Protein AF-A0A1H4T0Z6-F1 (afdb_monomer)

Sequence (94 aa):
MRSMGDADPLTLTVEQLQCLPEDGFRRAFCEIVDTLIGDYGETVMAEEMDFIAEGRSPYELATEEMRAVMTAHEHWFGLPQWGAIRVLPRAIHA

Mean predicted aligned error: 9.53 Å

Foldseek 3Di:
DDPPDDPQLPQQALVNLLPDDLVSNLVLLLLLLVVCCVPVNLVVVVVVDVCSVVVHRSNPDDSVRSNVSCVVPRVSVNDSVSSPVPPDPDDPDD

Solvent-accessible surface area (backbone atoms only — not comparable to full-atom values): 5760 Å² total; per-residue (Å²): 136,88,78,76,72,81,73,70,58,55,57,41,40,52,70,58,46,71,69,40,57,68,73,58,27,56,49,51,52,39,55,50,51,54,48,48,32,70,76,66,31,59,73,57,43,22,76,74,36,65,56,50,60,70,70,50,57,72,85,75,51,51,76,68,54,51,50,50,50,48,63,77,41,34,83,77,56,49,39,59,72,54,22,62,59,67,75,74,88,79,90,86,86,129

pLDDT: mean 75.64, std 19.64, range [32.94, 93.19]

Radius of gyration: 14.76 Å; Cα contacts (8 Å, |Δi|>4): 71; chains: 1; bounding box: 25×41×44 Å

Secondary structure (DSSP, 8-state):
-------------HHHHHTS-HHHHHHHHHHHHHHHHHHH-HHHHHHH-HHHHTT--GGGS-HHHHHHHHHHTHHHH--GGGGGS---------

Structure (mmCIF, N/CA/C/O backbone):
data_AF-A0A1H4T0Z6-F1
#
_entry.id   AF-A0A1H4T0Z6-F1
#
loop_
_atom_site.group_PDB
_atom_site.id
_atom_site.type_symbol
_atom_site.label_atom_id
_atom_site.label_alt_id
_atom_site.label_comp_id
_atom_site.label_asym_id
_atom_site.label_entity_id
_atom_site.label_seq_id
_atom_site.pdbx_PDB_ins_code
_atom_site.Cartn_x
_atom_site.Cartn_y
_atom_site.Cartn_z
_atom_site.occupancy
_atom_site.B_iso_or_equiv
_atom_site.auth_seq_id
_atom_site.auth_comp_id
_atom_site.auth_asym_id
_atom_site.auth_atom_id
_atom_site.pdbx_PDB_model_num
ATOM 1 N N . MET A 1 1 ? 13.544 -29.819 -27.497 1.00 39.44 1 MET A N 1
ATOM 2 C CA . MET A 1 1 ? 14.085 -29.692 -26.129 1.00 39.44 1 MET A CA 1
ATOM 3 C C . MET A 1 1 ? 13.503 -28.429 -25.522 1.00 39.44 1 MET A C 1
ATOM 5 O O . MET A 1 1 ? 13.703 -27.361 -26.081 1.00 39.44 1 MET A O 1
ATOM 9 N N . ARG A 1 2 ? 12.678 -28.570 -24.479 1.00 42.97 2 ARG A N 1
ATOM 10 C CA . ARG A 1 2 ? 12.139 -27.448 -23.703 1.00 42.97 2 ARG A CA 1
ATOM 11 C C . ARG A 1 2 ? 13.193 -27.072 -22.663 1.00 42.97 2 ARG A C 1
ATOM 13 O O . ARG A 1 2 ? 13.368 -27.817 -21.710 1.00 42.97 2 ARG A O 1
ATOM 20 N N . SER A 1 3 ? 13.861 -25.945 -22.854 1.00 40.12 3 SER A N 1
ATOM 21 C CA . SER A 1 3 ? 14.473 -25.196 -21.755 1.00 40.12 3 SER A CA 1
ATOM 22 C C . SER A 1 3 ? 13.686 -23.904 -21.665 1.00 40.12 3 SER A C 1
ATOM 24 O O . SER A 1 3 ? 14.046 -22.881 -22.235 1.00 40.12 3 SER A O 1
ATOM 26 N N . MET A 1 4 ? 12.508 -24.029 -21.059 1.00 46.06 4 MET A N 1
ATOM 27 C CA . MET A 1 4 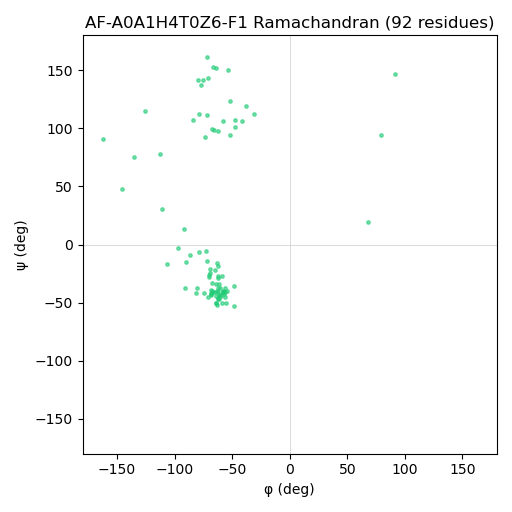? 11.764 -22.893 -20.547 1.00 46.06 4 MET A CA 1
ATOM 28 C C . MET A 1 4 ? 12.633 -22.406 -19.393 1.00 46.06 4 MET A C 1
ATOM 30 O O . MET A 1 4 ? 12.727 -23.096 -18.383 1.00 46.06 4 MET A O 1
ATOM 34 N N . GLY A 1 5 ? 13.419 -21.359 -19.653 1.00 41.31 5 GLY A N 1
ATOM 35 C CA . GLY A 1 5 ? 14.281 -20.754 -18.650 1.00 41.31 5 GLY A CA 1
ATOM 36 C C . GLY A 1 5 ? 13.431 -20.457 -17.431 1.00 41.31 5 GLY A C 1
ATOM 37 O O . GLY A 1 5 ? 12.377 -19.833 -17.558 1.00 41.31 5 GLY A O 1
ATOM 38 N N . ASP A 1 6 ? 13.871 -21.010 -16.311 1.00 40.19 6 ASP A N 1
ATOM 39 C CA . ASP A 1 6 ? 13.431 -20.683 -14.971 1.00 40.19 6 ASP A CA 1
ATOM 40 C C . ASP A 1 6 ? 13.442 -19.154 -14.874 1.00 40.19 6 ASP A C 1
ATOM 42 O O . ASP A 1 6 ? 14.497 -18.520 -14.873 1.00 40.19 6 ASP A O 1
ATOM 46 N N . ALA A 1 7 ? 12.266 -18.543 -14.998 1.00 41.34 7 ALA A N 1
ATOM 47 C CA . ALA A 1 7 ? 12.123 -17.140 -14.692 1.00 41.34 7 ALA A CA 1
ATOM 48 C C . ALA A 1 7 ? 12.181 -17.098 -13.173 1.00 41.34 7 ALA A C 1
ATOM 50 O O . ALA A 1 7 ? 11.153 -17.318 -12.529 1.00 41.34 7 ALA A O 1
ATOM 51 N N . ASP A 1 8 ? 13.386 -16.897 -12.629 1.00 43.50 8 ASP A N 1
ATOM 52 C CA . ASP A 1 8 ? 13.571 -16.439 -11.256 1.00 43.50 8 ASP A CA 1
ATOM 53 C C . ASP A 1 8 ? 12.454 -15.420 -10.997 1.00 43.50 8 ASP A C 1
ATOM 55 O O . ASP A 1 8 ? 12.345 -14.456 -11.771 1.00 43.50 8 ASP A O 1
ATOM 59 N N . PRO A 1 9 ? 11.554 -15.652 -10.023 1.00 50.94 9 PRO A N 1
ATOM 60 C CA . PRO A 1 9 ? 10.534 -14.673 -9.698 1.00 50.94 9 PRO A CA 1
ATOM 61 C C . PRO A 1 9 ? 11.295 -13.406 -9.329 1.00 50.94 9 PRO A C 1
ATOM 63 O O . PRO A 1 9 ? 11.978 -13.378 -8.308 1.00 50.94 9 PRO A O 1
ATOM 66 N N . LEU A 1 10 ? 11.270 -12.425 -10.238 1.00 53.03 10 LEU A N 1
ATOM 67 C CA . LEU A 1 10 ? 12.084 -11.215 -10.206 1.00 53.03 10 LEU A CA 1
ATOM 68 C C . LEU A 1 10 ? 11.909 -10.558 -8.847 1.00 5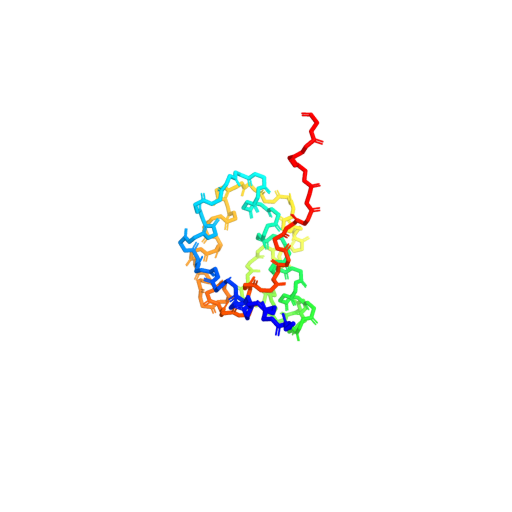3.03 10 LEU A C 1
ATOM 70 O O . LEU A 1 10 ? 10.945 -9.837 -8.656 1.00 53.03 10 LEU A O 1
ATOM 74 N N . THR A 1 11 ? 12.792 -10.842 -7.895 1.00 58.91 11 THR A N 1
ATOM 75 C CA . THR A 1 11 ? 12.674 -10.334 -6.532 1.00 58.91 11 THR A CA 1
ATOM 76 C C . THR A 1 11 ? 12.845 -8.826 -6.602 1.00 58.91 11 THR A C 1
ATOM 78 O O . THR A 1 11 ? 13.964 -8.335 -6.726 1.00 58.91 11 THR A O 1
ATOM 81 N N . LEU A 1 12 ? 11.724 -8.103 -6.606 1.00 62.47 12 LEU A N 1
ATOM 82 C CA . LEU A 1 12 ? 11.724 -6.652 -6.634 1.00 62.47 12 LEU A CA 1
ATOM 8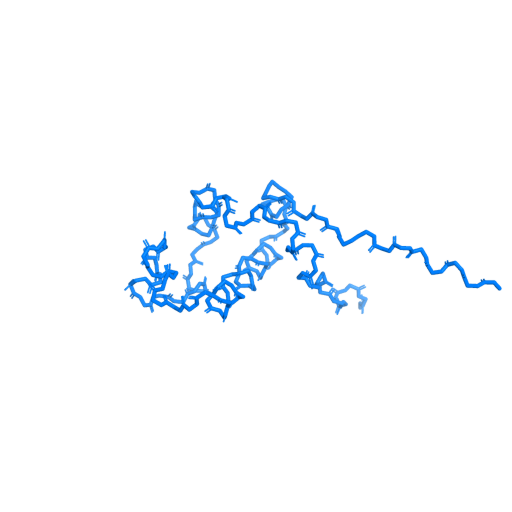3 C C . LEU A 1 12 ? 12.010 -6.166 -5.219 1.00 62.47 12 LEU A C 1
ATO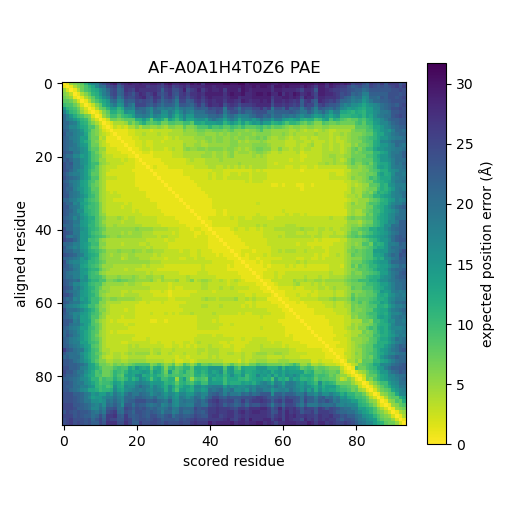M 85 O O . LEU A 1 12 ? 11.205 -6.364 -4.312 1.00 62.47 12 LEU A O 1
ATOM 89 N N . THR A 1 13 ? 13.176 -5.553 -5.029 1.00 73.88 13 THR A N 1
ATOM 90 C CA . THR A 1 13 ? 13.491 -4.857 -3.779 1.00 73.88 13 THR A CA 1
ATOM 91 C C . THR A 1 13 ? 12.682 -3.562 -3.681 1.00 73.88 13 THR A C 1
ATOM 93 O O . THR A 1 13 ? 12.214 -3.034 -4.694 1.00 73.88 13 THR A O 1
ATOM 96 N N . VAL A 1 14 ? 12.549 -2.998 -2.476 1.00 77.94 14 VAL A N 1
ATOM 97 C CA . VAL A 1 14 ? 11.892 -1.692 -2.285 1.00 77.94 14 VAL A CA 1
ATOM 98 C C . VAL A 1 14 ? 12.549 -0.604 -3.136 1.00 77.94 14 VAL A C 1
ATOM 100 O O . VAL A 1 14 ? 11.847 0.163 -3.790 1.00 77.94 14 VAL A O 1
ATOM 103 N N . GLU A 1 15 ? 13.881 -0.590 -3.228 1.00 79.81 15 GLU A N 1
ATOM 104 C CA . GLU A 1 15 ? 14.603 0.332 -4.114 1.00 79.81 15 GLU A CA 1
ATOM 105 C C . GLU A 1 15 ? 14.172 0.185 -5.582 1.00 79.81 15 GLU A C 1
ATOM 107 O O . GLU A 1 15 ? 13.930 1.180 -6.265 1.00 79.81 15 GLU A O 1
ATOM 112 N N . GLN A 1 16 ? 14.007 -1.047 -6.072 1.00 78.06 16 GLN A N 1
ATOM 113 C CA . GLN A 1 16 ? 13.558 -1.291 -7.443 1.00 78.06 16 GLN A CA 1
ATOM 114 C C . GLN A 1 16 ? 12.105 -0.864 -7.665 1.00 78.06 16 GLN A C 1
ATOM 116 O O . GLN A 1 16 ? 11.803 -0.286 -8.710 1.00 78.06 16 GLN A O 1
ATOM 121 N N . LEU A 1 17 ? 11.221 -1.098 -6.689 1.00 80.06 17 LEU A N 1
ATOM 122 C CA . LEU A 1 17 ? 9.833 -0.629 -6.729 1.00 80.06 17 LEU A CA 1
ATOM 123 C C . LEU A 1 17 ? 9.771 0.902 -6.784 1.00 80.06 17 LEU A C 1
ATOM 125 O O . LEU A 1 17 ? 9.035 1.458 -7.596 1.00 80.06 17 LEU A O 1
ATOM 129 N N . GLN A 1 18 ? 10.582 1.593 -5.983 1.00 81.19 18 GLN A N 1
ATOM 130 C CA . GLN A 1 18 ? 10.632 3.058 -5.952 1.00 81.19 18 GLN A CA 1
ATOM 131 C C . GLN A 1 18 ? 11.228 3.680 -7.225 1.00 81.19 18 GLN A C 1
ATOM 133 O O . GLN A 1 18 ? 10.913 4.829 -7.554 1.00 81.19 18 GLN A O 1
ATOM 138 N N . CYS A 1 19 ? 12.055 2.933 -7.962 1.00 84.62 19 CYS A N 1
ATOM 139 C CA . CYS A 1 19 ? 12.571 3.332 -9.272 1.00 84.62 19 CYS A CA 1
ATOM 140 C C . CYS A 1 19 ? 11.568 3.146 -10.424 1.00 84.62 19 CYS A C 1
ATOM 142 O O . CYS A 1 19 ? 11.866 3.566 -11.546 1.00 84.62 19 CYS A O 1
ATOM 144 N N . LEU A 1 20 ? 10.400 2.534 -10.192 1.00 83.62 20 LEU A N 1
ATOM 145 C CA . LEU A 1 20 ? 9.372 2.408 -11.224 1.00 83.62 20 LEU A CA 1
ATOM 146 C C . LEU A 1 20 ? 8.826 3.789 -11.645 1.00 83.62 20 LEU A C 1
ATOM 148 O O . LEU A 1 20 ? 8.786 4.723 -10.836 1.00 83.62 20 LEU A O 1
ATOM 152 N N . PRO A 1 21 ? 8.351 3.928 -12.901 1.00 87.44 21 PRO A N 1
ATOM 153 C CA . PRO A 1 21 ? 7.548 5.079 -13.312 1.00 87.44 21 PRO A CA 1
ATOM 154 C C . PRO A 1 21 ? 6.355 5.268 -12.373 1.00 87.44 21 PRO A C 1
ATOM 156 O O . PRO A 1 21 ? 5.838 4.278 -11.861 1.00 87.44 21 PRO A O 1
ATOM 159 N N . GLU A 1 22 ? 5.887 6.505 -12.190 1.00 86.94 22 GLU A N 1
ATOM 160 C CA . GLU A 1 22 ? 4.842 6.832 -11.207 1.00 86.94 22 GLU A CA 1
ATOM 161 C C . GLU A 1 22 ? 3.626 5.896 -11.282 1.00 86.94 22 GLU A C 1
ATOM 163 O O . GLU A 1 22 ? 3.296 5.267 -10.280 1.00 86.94 22 GLU A O 1
ATOM 168 N N . ASP A 1 23 ? 3.013 5.718 -12.454 1.00 87.00 23 ASP A N 1
ATOM 169 C CA . ASP A 1 23 ? 1.875 4.804 -12.625 1.00 87.00 23 ASP A CA 1
ATOM 170 C C . ASP A 1 23 ? 2.198 3.353 -12.235 1.00 87.00 23 ASP A C 1
ATOM 172 O O . ASP A 1 23 ? 1.388 2.669 -11.608 1.00 87.00 23 ASP A O 1
ATOM 176 N N . GLY A 1 24 ? 3.397 2.881 -12.588 1.00 85.75 24 GLY A N 1
ATOM 177 C CA . GLY A 1 24 ? 3.861 1.532 -12.263 1.00 85.75 24 GLY A CA 1
ATOM 178 C C . GLY A 1 24 ? 4.105 1.354 -10.767 1.00 85.75 24 GLY A C 1
ATOM 179 O O . GLY A 1 24 ? 3.692 0.347 -10.197 1.00 85.75 24 GLY A O 1
ATOM 180 N N . PHE A 1 25 ? 4.712 2.352 -10.127 1.00 89.00 25 PHE A N 1
ATOM 181 C CA . PHE A 1 25 ? 4.928 2.394 -8.685 1.00 89.00 25 PHE A CA 1
ATOM 182 C C . PHE A 1 25 ? 3.600 2.422 -7.923 1.00 89.00 25 PHE A C 1
ATOM 184 O O . PHE A 1 25 ? 3.386 1.579 -7.056 1.00 89.00 25 PHE A O 1
ATOM 191 N N . ARG A 1 26 ? 2.690 3.344 -8.271 1.00 90.31 26 ARG A N 1
ATOM 192 C CA . ARG A 1 26 ? 1.376 3.481 -7.620 1.00 90.31 26 ARG A CA 1
ATOM 193 C C . ARG A 1 26 ? 0.602 2.173 -7.692 1.00 90.31 26 ARG A C 1
ATOM 195 O O . ARG A 1 26 ? 0.044 1.725 -6.694 1.00 90.31 26 ARG A O 1
ATOM 202 N N . ARG A 1 27 ? 0.602 1.539 -8.866 1.00 88.25 27 ARG A N 1
ATOM 203 C CA . ARG A 1 27 ? -0.049 0.250 -9.063 1.00 88.25 27 ARG A CA 1
ATOM 204 C C . ARG A 1 27 ? 0.590 -0.851 -8.221 1.00 88.25 27 ARG A C 1
ATOM 206 O O . ARG A 1 27 ? -0.136 -1.550 -7.525 1.00 88.25 27 ARG A O 1
ATOM 213 N N . ALA A 1 28 ? 1.914 -0.991 -8.267 1.00 86.75 28 ALA A N 1
ATOM 214 C CA . ALA A 1 28 ? 2.617 -2.010 -7.494 1.00 86.75 28 ALA A CA 1
ATOM 215 C C . ALA A 1 28 ? 2.384 -1.828 -5.988 1.00 86.75 28 ALA A C 1
ATOM 217 O O . ALA A 1 28 ? 2.075 -2.794 -5.303 1.00 86.75 28 ALA A O 1
ATOM 218 N N . PHE A 1 29 ? 2.449 -0.591 -5.489 1.00 90.44 29 PHE A N 1
ATOM 219 C CA . PHE A 1 29 ? 2.130 -0.261 -4.102 1.00 90.44 29 PHE A CA 1
ATOM 220 C C . PHE A 1 29 ? 0.722 -0.732 -3.721 1.00 90.44 29 PHE A C 1
ATOM 222 O O . PHE A 1 29 ? 0.568 -1.439 -2.730 1.00 90.44 29 PHE A O 1
ATOM 229 N N . CYS A 1 30 ? -0.292 -0.394 -4.525 1.00 91.06 30 CYS A N 1
ATOM 230 C CA . CYS A 1 30 ? -1.668 -0.795 -4.239 1.00 91.06 30 CYS A CA 1
ATOM 231 C C . CYS A 1 30 ? -1.839 -2.319 -4.279 1.00 91.06 30 CYS A C 1
ATOM 233 O O . CYS A 1 30 ? -2.426 -2.872 -3.360 1.00 91.06 30 CYS A O 1
ATOM 235 N N . GLU A 1 31 ? -1.275 -3.011 -5.278 1.00 89.12 31 GLU A N 1
ATOM 236 C CA . GLU A 1 31 ? -1.349 -4.479 -5.367 1.00 89.12 31 GLU A CA 1
ATOM 237 C C . GLU A 1 31 ? -0.662 -5.167 -4.171 1.00 89.12 31 GLU A C 1
ATOM 239 O O . GLU A 1 31 ? -1.173 -6.169 -3.665 1.00 89.12 31 GLU A O 1
ATOM 244 N N . ILE A 1 32 ? 0.459 -4.623 -3.679 1.00 88.94 32 ILE A N 1
ATOM 245 C CA . ILE A 1 32 ? 1.127 -5.114 -2.463 1.00 88.94 32 ILE A CA 1
ATOM 246 C C . ILE A 1 32 ? 0.220 -4.926 -1.246 1.00 88.94 32 ILE A C 1
ATOM 248 O O . ILE A 1 32 ? -0.000 -5.880 -0.505 1.00 88.94 32 ILE A O 1
ATOM 252 N N . VAL A 1 33 ? -0.329 -3.724 -1.051 1.00 90.44 33 VAL A N 1
ATOM 253 C CA . VAL A 1 33 ? -1.206 -3.413 0.089 1.00 90.44 33 VAL A CA 1
ATOM 254 C C . VAL A 1 33 ? -2.474 -4.271 0.068 1.00 90.44 33 VAL A C 1
ATOM 256 O O . VAL A 1 33 ? -2.815 -4.858 1.090 1.00 90.44 33 VAL A O 1
ATOM 259 N N . ASP A 1 34 ? -3.137 -4.410 -1.082 1.00 90.38 34 ASP A N 1
ATOM 260 C CA . ASP A 1 34 ? -4.306 -5.286 -1.249 1.00 90.38 34 ASP A CA 1
ATOM 261 C C . ASP A 1 34 ? -3.963 -6.743 -0.892 1.00 90.38 34 ASP A C 1
ATOM 263 O O . ASP A 1 34 ? -4.733 -7.425 -0.214 1.00 90.38 34 ASP A O 1
ATOM 267 N N . THR A 1 35 ? -2.782 -7.222 -1.297 1.00 88.12 35 THR A N 1
ATOM 268 C CA . THR A 1 35 ? -2.331 -8.581 -0.962 1.00 88.12 35 THR A CA 1
ATOM 269 C C . THR A 1 35 ? -2.038 -8.727 0.530 1.00 88.12 35 THR A C 1
ATOM 271 O O . THR A 1 35 ? -2.459 -9.707 1.135 1.00 88.12 35 THR A O 1
ATOM 274 N N . LEU A 1 36 ? -1.374 -7.747 1.148 1.00 88.62 36 LEU A N 1
ATOM 275 C CA . LEU A 1 36 ? -1.111 -7.727 2.588 1.00 88.62 36 LEU A CA 1
ATOM 276 C C . LEU A 1 36 ? -2.415 -7.752 3.399 1.00 88.62 36 LEU A C 1
ATOM 278 O O . LEU A 1 36 ? -2.546 -8.535 4.339 1.00 88.62 36 LEU A O 1
ATOM 282 N N . ILE A 1 37 ? -3.407 -6.953 3.002 1.00 89.75 37 ILE A N 1
ATOM 283 C CA . ILE A 1 37 ? -4.745 -6.964 3.607 1.00 89.75 37 ILE A CA 1
ATOM 284 C C . ILE A 1 37 ? -5.422 -8.324 3.394 1.00 89.75 37 ILE A C 1
ATOM 286 O O . ILE A 1 37 ? -6.056 -8.838 4.313 1.00 89.75 37 ILE A O 1
ATOM 290 N N . GLY A 1 38 ? -5.280 -8.930 2.213 1.00 87.25 38 GLY A N 1
ATOM 291 C CA . GLY A 1 38 ? -5.827 -10.253 1.913 1.00 87.25 38 GLY A CA 1
ATOM 292 C C . GLY A 1 38 ? -5.210 -11.386 2.743 1.00 87.25 38 GLY A C 1
ATOM 293 O O . GLY A 1 38 ? -5.942 -12.259 3.209 1.00 87.25 38 GLY A O 1
ATOM 294 N N . ASP A 1 39 ? -3.892 -11.363 2.949 1.00 86.62 39 ASP A N 1
ATOM 295 C CA . ASP A 1 39 ? -3.146 -12.418 3.649 1.00 86.62 39 ASP A CA 1
ATOM 296 C C . ASP A 1 39 ? -3.222 -12.289 5.177 1.00 86.62 39 ASP A C 1
ATOM 298 O O . ASP A 1 39 ? -3.376 -13.291 5.880 1.00 86.62 39 ASP A O 1
ATOM 302 N N . TYR A 1 40 ? -3.113 -11.066 5.702 1.00 87.31 40 TYR A N 1
ATOM 303 C CA . TYR A 1 40 ? -3.012 -10.805 7.144 1.00 87.31 40 TYR A CA 1
ATOM 304 C C . TYR A 1 40 ? -4.291 -10.215 7.748 1.00 87.31 40 TYR A C 1
ATOM 306 O O . TYR A 1 40 ? -4.484 -10.276 8.963 1.00 87.31 40 TYR A O 1
ATOM 314 N N . GLY A 1 41 ? -5.191 -9.694 6.915 1.00 88.50 41 GLY A N 1
ATOM 315 C CA . GLY A 1 41 ? -6.426 -9.039 7.329 1.00 88.50 41 GLY A CA 1
ATOM 316 C C . GLY A 1 41 ? -6.275 -7.529 7.513 1.00 88.50 41 GLY A C 1
ATOM 317 O O . GLY A 1 41 ? -5.248 -7.025 7.966 1.00 88.50 41 GLY A O 1
ATOM 318 N N . GLU A 1 42 ? -7.354 -6.802 7.215 1.00 90.00 42 GLU A N 1
ATOM 319 C CA . GLU A 1 42 ? -7.413 -5.337 7.308 1.00 90.00 42 GLU A CA 1
ATOM 320 C C . GLU A 1 42 ? -7.107 -4.823 8.719 1.00 90.00 42 GLU A C 1
ATOM 322 O O . GLU A 1 42 ? -6.366 -3.862 8.868 1.00 90.00 42 GLU A O 1
ATOM 327 N N . THR A 1 43 ? -7.607 -5.491 9.766 1.00 90.56 43 THR A N 1
ATOM 328 C CA . THR A 1 43 ? -7.362 -5.078 11.158 1.00 90.56 43 THR A CA 1
ATOM 329 C C . THR A 1 43 ? -5.882 -5.126 11.526 1.00 90.56 43 THR A C 1
ATOM 331 O O . THR A 1 43 ? -5.398 -4.202 12.165 1.00 90.56 43 THR A O 1
ATOM 334 N N . VAL A 1 44 ? -5.158 -6.163 11.093 1.00 90.06 44 VAL A N 1
ATOM 335 C CA . VAL A 1 44 ? -3.718 -6.287 11.365 1.00 90.06 44 VAL A CA 1
ATOM 336 C C . VAL A 1 44 ? -2.949 -5.221 10.589 1.00 90.06 44 VAL A C 1
ATOM 338 O O . VAL A 1 44 ? -2.061 -4.574 11.129 1.00 90.06 44 VAL A O 1
ATOM 341 N N . MET A 1 45 ? -3.322 -4.986 9.329 1.00 90.69 45 MET A N 1
ATOM 342 C CA . MET A 1 45 ? -2.678 -3.957 8.511 1.00 90.69 45 MET A CA 1
ATOM 343 C C . MET A 1 45 ? -3.005 -2.532 8.971 1.00 90.69 45 MET A C 1
ATOM 345 O O . MET A 1 45 ? -2.181 -1.645 8.784 1.00 90.69 45 MET A O 1
ATOM 349 N N . ALA A 1 46 ? -4.147 -2.309 9.624 1.00 91.12 46 ALA A N 1
ATOM 350 C CA . ALA A 1 46 ? -4.481 -1.043 10.270 1.00 91.12 46 ALA A CA 1
ATOM 351 C C . ALA A 1 46 ? -3.595 -0.745 11.490 1.00 91.12 46 ALA A C 1
ATOM 353 O O . ALA A 1 46 ? -3.293 0.414 11.746 1.00 91.12 46 ALA A O 1
ATOM 354 N N . GLU A 1 47 ? -3.152 -1.763 12.236 1.00 90.56 47 GLU A N 1
ATOM 355 C CA . GLU A 1 47 ? -2.190 -1.565 13.333 1.00 90.56 47 GLU A CA 1
ATOM 356 C C . GLU A 1 47 ? -0.795 -1.190 12.813 1.00 90.56 47 GLU A C 1
ATOM 358 O O . GLU A 1 47 ? -0.049 -0.489 13.495 1.00 90.56 47 GLU A O 1
ATOM 363 N N . GLU A 1 48 ? -0.463 -1.631 11.599 1.00 89.75 48 GLU A N 1
ATOM 364 C CA . GLU A 1 48 ? 0.837 -1.390 10.977 1.00 89.75 48 GLU A CA 1
ATOM 365 C C . GLU A 1 48 ? 0.874 -0.106 10.141 1.00 89.75 48 GLU A C 1
ATOM 367 O O . GLU A 1 48 ? 1.894 0.572 10.137 1.00 89.75 48 GLU A O 1
ATOM 372 N N . MET A 1 49 ? -0.197 0.244 9.424 1.00 91.12 49 MET A N 1
ATOM 373 C CA . MET A 1 49 ? -0.233 1.378 8.498 1.00 91.12 49 MET A CA 1
ATOM 374 C C . MET A 1 49 ? -1.392 2.325 8.825 1.00 91.12 49 MET A C 1
ATOM 376 O O . MET A 1 49 ? -2.562 1.994 8.620 1.00 91.12 49 MET A O 1
ATOM 380 N N . ASP A 1 50 ? -1.058 3.551 9.237 1.00 89.94 50 ASP A N 1
ATOM 381 C CA . ASP A 1 50 ? -2.033 4.550 9.701 1.00 89.94 50 ASP A CA 1
ATOM 382 C C . ASP A 1 50 ? -3.149 4.831 8.686 1.00 89.94 50 ASP A C 1
ATOM 384 O O . ASP A 1 50 ? -4.317 4.909 9.057 1.00 89.94 50 ASP A O 1
ATOM 388 N N . PHE A 1 51 ? -2.829 4.911 7.390 1.00 91.75 51 PHE A N 1
ATOM 389 C CA . PHE A 1 51 ? -3.843 5.224 6.378 1.00 91.75 51 PHE A CA 1
ATOM 390 C C . PHE A 1 51 ? -4.957 4.162 6.308 1.00 91.75 51 PHE A C 1
ATOM 392 O O . PHE A 1 51 ? -6.097 4.494 5.986 1.00 91.75 51 PHE A O 1
ATOM 399 N N . ILE A 1 52 ? -4.653 2.903 6.642 1.00 91.56 52 ILE A N 1
ATOM 400 C CA . ILE A 1 52 ? -5.641 1.819 6.704 1.00 91.56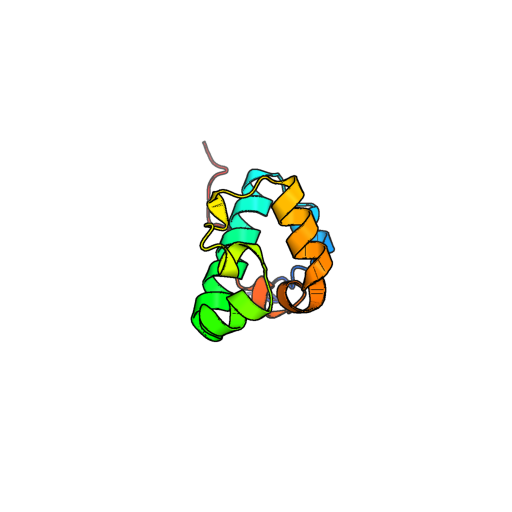 52 ILE A CA 1
ATOM 401 C C . ILE A 1 52 ? -6.503 1.984 7.960 1.00 91.56 52 ILE A C 1
ATOM 403 O O . ILE A 1 52 ? -7.724 1.862 7.877 1.00 91.56 52 ILE A O 1
ATOM 407 N N . ALA A 1 53 ? -5.905 2.338 9.104 1.00 89.62 53 ALA A N 1
ATOM 408 C CA . ALA A 1 53 ? -6.652 2.658 10.325 1.00 89.62 53 ALA A CA 1
ATOM 409 C C . ALA A 1 53 ? -7.591 3.861 10.149 1.00 89.62 53 ALA A C 1
ATOM 411 O O . ALA A 1 53 ? -8.686 3.888 10.711 1.00 89.62 53 ALA A O 1
ATOM 412 N N . GLU A 1 54 ? -7.190 4.837 9.336 1.00 91.44 54 GLU A N 1
ATOM 413 C CA . GLU A 1 54 ? -8.018 5.980 8.945 1.00 91.44 54 GLU A CA 1
ATOM 414 C C . GLU A 1 54 ? -9.135 5.607 7.949 1.00 91.44 54 GLU A C 1
ATOM 416 O O . GLU A 1 54 ? -9.970 6.450 7.618 1.00 91.44 54 GLU A O 1
ATOM 421 N N . GLY A 1 55 ? -9.168 4.362 7.458 1.00 88.62 55 GLY A N 1
ATOM 422 C CA . GLY A 1 55 ? -10.115 3.900 6.444 1.00 88.62 55 GLY A CA 1
ATOM 423 C C . GLY A 1 55 ? -9.887 4.528 5.067 1.00 88.62 55 GLY A C 1
ATOM 424 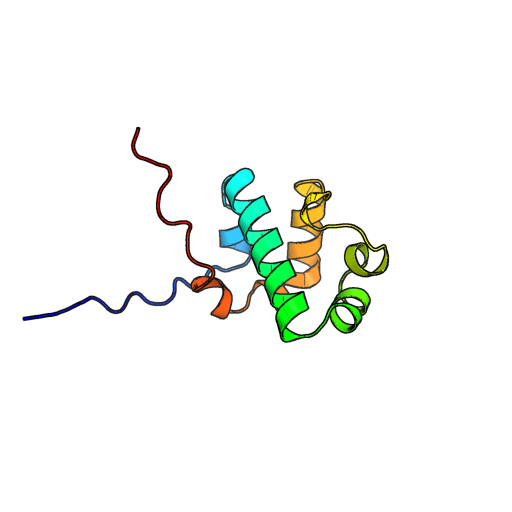O O . GLY A 1 55 ? -10.806 4.554 4.247 1.00 88.62 55 GLY A O 1
ATOM 425 N N . ARG A 1 56 ? -8.689 5.070 4.812 1.00 91.94 56 ARG A N 1
ATOM 426 C CA . ARG A 1 56 ? -8.314 5.640 3.514 1.00 91.94 56 ARG A CA 1
ATOM 427 C C . ARG A 1 56 ? -7.930 4.521 2.559 1.00 91.94 56 ARG A C 1
ATOM 429 O O . ARG A 1 56 ? -7.244 3.567 2.925 1.00 91.94 56 ARG A O 1
ATOM 436 N N . SER A 1 57 ? -8.318 4.663 1.298 1.00 89.06 57 SER A N 1
ATOM 437 C CA . SER A 1 57 ? -7.896 3.722 0.268 1.00 89.06 57 SER A CA 1
ATOM 438 C C . SER A 1 57 ? -6.434 3.976 -0.130 1.00 89.06 57 SER A C 1
ATOM 440 O O . SER A 1 57 ? -6.050 5.139 -0.296 1.00 89.06 57 SER A O 1
ATOM 442 N N . PRO A 1 58 ? -5.611 2.937 -0.390 1.00 89.81 58 PRO A N 1
ATOM 443 C CA . PRO A 1 58 ? -4.253 3.142 -0.898 1.00 89.81 58 PRO A CA 1
ATOM 444 C C . PRO A 1 58 ? -4.245 3.912 -2.229 1.00 89.81 58 PRO A C 1
ATOM 446 O O . PRO A 1 58 ? -3.306 4.652 -2.502 1.00 89.81 58 PRO A O 1
ATOM 449 N N . TYR A 1 59 ? -5.316 3.821 -3.027 1.00 89.19 59 TYR A N 1
ATOM 450 C CA . TYR A 1 59 ? -5.463 4.529 -4.304 1.00 89.19 59 TYR A CA 1
ATOM 451 C C . TYR A 1 59 ? -5.638 6.052 -4.151 1.00 89.19 59 TYR A C 1
ATOM 453 O O . TYR A 1 59 ? -5.373 6.794 -5.101 1.00 89.19 59 TYR A O 1
ATOM 461 N N . GLU A 1 60 ? -6.063 6.519 -2.974 1.00 89.88 60 GLU A N 1
ATOM 462 C CA . GLU A 1 60 ? -6.279 7.938 -2.657 1.00 89.88 60 GLU A CA 1
ATOM 463 C C . GLU A 1 60 ? -5.011 8.641 -2.158 1.00 89.88 60 GLU A C 1
ATOM 465 O O . GLU A 1 60 ? -4.996 9.866 -2.030 1.00 89.88 60 GLU A O 1
ATOM 470 N N . LEU A 1 61 ? -3.943 7.890 -1.884 1.00 91.69 61 LEU A N 1
ATOM 471 C CA . LEU A 1 61 ? -2.672 8.451 -1.443 1.00 91.69 61 LEU A CA 1
ATOM 472 C C . LEU A 1 61 ? -1.965 9.192 -2.589 1.00 91.69 61 LEU A C 1
ATOM 474 O O . LEU A 1 61 ? -1.980 8.783 -3.763 1.00 91.69 61 LEU A O 1
ATOM 478 N N . ALA A 1 62 ? -1.298 10.292 -2.247 1.00 93.00 62 ALA A N 1
ATOM 479 C CA . ALA A 1 62 ? -0.340 10.925 -3.139 1.00 93.00 62 ALA A CA 1
ATOM 480 C C . ALA A 1 62 ? 0.880 10.011 -3.345 1.00 93.00 62 ALA A C 1
ATOM 482 O O . ALA A 1 62 ? 1.250 9.230 -2.470 1.00 93.00 62 ALA A O 1
ATOM 483 N N . THR A 1 63 ? 1.554 10.137 -4.492 1.00 89.69 63 THR A N 1
ATOM 484 C CA . THR A 1 63 ? 2.746 9.328 -4.798 1.00 89.69 63 THR A CA 1
ATOM 485 C C . THR A 1 63 ? 3.831 9.486 -3.723 1.00 89.69 63 THR A C 1
ATOM 487 O O . THR A 1 63 ? 4.497 8.518 -3.365 1.00 89.69 63 THR A O 1
ATOM 490 N N . GLU A 1 64 ? 3.997 10.692 -3.174 1.00 91.62 64 GLU A N 1
ATOM 491 C CA . GLU A 1 64 ? 4.940 10.958 -2.081 1.00 91.62 64 GLU A CA 1
ATOM 492 C C . GLU A 1 64 ? 4.534 10.261 -0.772 1.00 91.62 64 GLU A C 1
ATOM 494 O O . GLU A 1 64 ? 5.393 9.671 -0.119 1.00 91.62 64 GLU A O 1
ATOM 499 N N . GLU A 1 65 ? 3.240 10.249 -0.426 1.00 92.62 65 GLU A N 1
ATOM 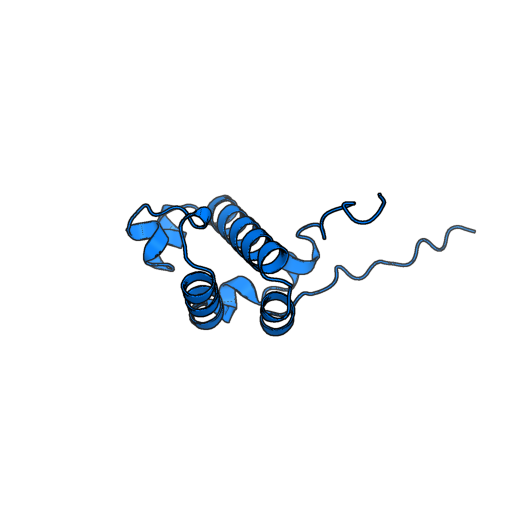500 C CA . GLU A 1 65 ? 2.720 9.511 0.738 1.00 92.62 65 GLU A CA 1
ATOM 501 C C . GLU A 1 65 ? 2.981 8.007 0.583 1.00 92.62 65 GLU A C 1
ATOM 503 O O . GLU A 1 65 ? 3.528 7.376 1.483 1.00 92.62 65 GLU A O 1
ATOM 508 N N . MET A 1 66 ? 2.684 7.439 -0.590 1.00 93.19 66 MET A N 1
ATOM 509 C CA . MET A 1 66 ? 2.955 6.028 -0.890 1.00 93.19 66 MET A CA 1
ATOM 510 C C . MET A 1 66 ? 4.444 5.680 -0.731 1.00 93.19 66 MET A C 1
ATOM 512 O O . MET A 1 66 ? 4.786 4.625 -0.200 1.00 93.19 66 MET A O 1
ATOM 516 N N . ARG A 1 67 ? 5.357 6.564 -1.164 1.00 90.19 67 ARG A N 1
ATOM 517 C CA . ARG A 1 67 ? 6.812 6.368 -1.003 1.00 90.19 67 ARG A CA 1
ATOM 518 C C . ARG A 1 67 ? 7.239 6.425 0.459 1.00 90.19 67 ARG A C 1
ATOM 520 O O . ARG A 1 67 ? 8.085 5.628 0.869 1.00 90.19 67 ARG A O 1
ATOM 527 N N . ALA A 1 68 ? 6.657 7.339 1.233 1.00 91.25 68 ALA A N 1
ATOM 528 C CA . ALA A 1 68 ? 6.911 7.443 2.664 1.00 91.25 68 ALA A CA 1
ATOM 529 C C . ALA A 1 68 ? 6.462 6.170 3.393 1.00 91.25 68 ALA A C 1
ATOM 531 O O . ALA A 1 68 ? 7.256 5.596 4.134 1.00 91.25 68 ALA A O 1
ATOM 532 N N . VAL A 1 69 ? 5.253 5.674 3.104 1.00 91.12 69 VAL A N 1
ATOM 533 C CA . VAL A 1 69 ? 4.741 4.403 3.642 1.00 91.12 69 VAL A CA 1
ATOM 534 C C . VAL A 1 69 ? 5.655 3.246 3.244 1.00 91.12 69 VAL A C 1
ATOM 536 O O . VAL A 1 69 ? 6.105 2.490 4.099 1.00 91.12 69 VAL A O 1
ATOM 539 N N . MET A 1 70 ? 6.000 3.123 1.962 1.00 88.75 70 MET A N 1
ATOM 540 C CA . MET A 1 70 ? 6.844 2.020 1.500 1.00 88.75 70 MET A CA 1
ATOM 541 C C . MET A 1 70 ? 8.229 2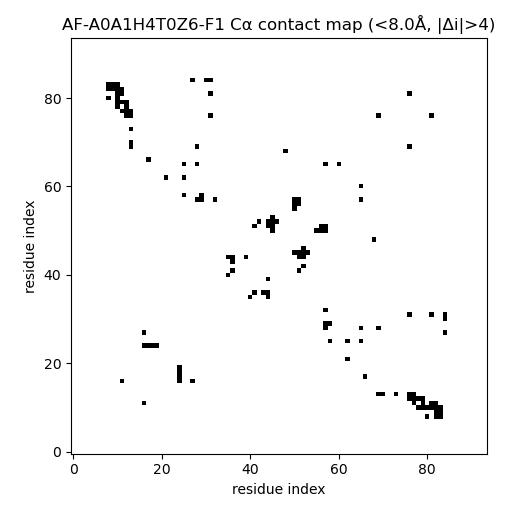.024 2.167 1.00 88.75 70 MET A C 1
ATOM 543 O O . MET A 1 70 ? 8.753 0.963 2.489 1.00 88.75 70 MET A O 1
ATOM 547 N N . THR A 1 71 ? 8.805 3.205 2.404 1.00 87.94 71 THR A N 1
ATOM 548 C CA . THR A 1 71 ? 10.090 3.348 3.109 1.00 87.94 71 THR A CA 1
ATOM 549 C C . THR A 1 71 ? 9.961 3.026 4.598 1.00 87.94 71 THR A C 1
ATOM 551 O O . THR A 1 71 ? 10.784 2.297 5.142 1.00 87.94 71 THR A O 1
ATOM 554 N N . ALA A 1 72 ? 8.927 3.544 5.266 1.00 89.00 72 ALA A N 1
ATOM 555 C CA . ALA A 1 72 ? 8.698 3.318 6.694 1.00 89.00 72 ALA A CA 1
ATOM 556 C C . ALA A 1 72 ? 8.417 1.839 7.012 1.00 89.00 72 ALA A C 1
ATOM 558 O O . ALA A 1 72 ? 8.845 1.326 8.045 1.00 89.00 72 ALA A O 1
ATOM 559 N N . HIS A 1 73 ? 7.757 1.142 6.089 1.00 88.31 73 HIS A N 1
ATOM 560 C CA . HIS A 1 73 ? 7.337 -0.247 6.233 1.00 88.31 73 HIS A CA 1
ATOM 561 C C . HIS A 1 73 ? 8.124 -1.186 5.310 1.00 88.31 73 HIS A C 1
ATOM 563 O O . HIS A 1 73 ? 7.598 -2.214 4.891 1.00 88.31 73 HIS A O 1
ATOM 569 N N . GLU A 1 74 ? 9.390 -0.872 5.001 1.00 84.88 74 GLU A N 1
ATOM 570 C CA . GLU A 1 74 ? 10.225 -1.642 4.060 1.00 84.88 74 GLU A CA 1
ATOM 571 C C . GLU A 1 74 ? 10.203 -3.152 4.334 1.00 84.88 74 GLU A C 1
ATOM 573 O O . GLU A 1 74 ? 10.189 -3.940 3.399 1.00 84.88 74 GLU A O 1
ATOM 578 N N . HIS A 1 75 ? 10.142 -3.581 5.593 1.00 83.06 75 HIS A N 1
ATOM 579 C CA . HIS A 1 75 ? 10.096 -5.002 5.945 1.00 83.06 75 HIS A CA 1
ATOM 580 C C . HIS A 1 75 ? 8.847 -5.740 5.417 1.00 83.06 75 HIS A C 1
ATOM 582 O O . HIS A 1 75 ? 8.928 -6.936 5.144 1.00 83.06 75 HIS A O 1
ATOM 588 N N . TRP A 1 76 ? 7.725 -5.040 5.217 1.00 83.25 76 TRP A N 1
ATOM 589 C CA . TRP A 1 76 ? 6.521 -5.572 4.571 1.00 83.25 76 TRP A CA 1
ATOM 590 C C . TRP A 1 76 ? 6.646 -5.570 3.039 1.00 83.25 76 TRP A C 1
ATOM 592 O O . TRP A 1 76 ? 6.217 -6.514 2.374 1.00 83.25 76 TRP A O 1
ATOM 602 N N . PHE A 1 77 ? 7.283 -4.544 2.465 1.00 79.50 77 PHE A N 1
ATOM 603 C CA . PHE A 1 77 ? 7.421 -4.352 1.011 1.00 79.50 77 PHE A CA 1
ATOM 604 C C . PHE A 1 77 ? 8.677 -5.000 0.396 1.00 79.50 77 PHE A C 1
ATOM 606 O O . PHE A 1 77 ? 8.755 -5.162 -0.816 1.00 79.50 77 PHE A O 1
ATOM 613 N N . GLY A 1 78 ? 9.660 -5.385 1.205 1.00 67.06 78 GLY A N 1
ATOM 614 C CA . GLY A 1 78 ? 10.951 -5.949 0.795 1.00 67.06 78 GLY A CA 1
ATOM 615 C C . GLY A 1 78 ? 10.970 -7.474 0.723 1.00 67.06 78 GLY A C 1
ATOM 616 O O . GLY A 1 78 ? 12.042 -8.075 0.661 1.00 67.06 78 GLY A O 1
ATOM 617 N N . LEU A 1 79 ? 9.801 -8.118 0.765 1.00 65.00 79 LEU A N 1
ATOM 618 C CA . LEU A 1 79 ? 9.698 -9.572 0.710 1.00 65.00 79 LEU A CA 1
ATOM 619 C C . LEU A 1 79 ? 9.901 -10.087 -0.728 1.00 65.00 79 LEU A C 1
ATOM 621 O O . LEU A 1 79 ? 9.306 -9.557 -1.668 1.00 65.00 79 LEU A O 1
ATOM 625 N N . PRO A 1 80 ? 10.657 -11.184 -0.925 1.00 57.66 80 PRO A N 1
ATOM 626 C CA . PRO A 1 80 ? 10.934 -11.734 -2.256 1.00 57.66 80 PRO A CA 1
ATOM 627 C C . PRO A 1 80 ? 9.680 -12.211 -3.002 1.00 57.66 80 PRO A C 1
ATOM 629 O O . PRO A 1 80 ? 9.683 -12.336 -4.226 1.00 57.66 80 PRO A O 1
ATOM 632 N N . GLN A 1 81 ? 8.581 -12.432 -2.278 1.00 60.44 81 GLN A N 1
ATOM 633 C CA . GLN A 1 81 ? 7.296 -12.860 -2.830 1.00 60.44 81 GLN A CA 1
ATOM 634 C C . GLN A 1 81 ? 6.641 -11.823 -3.754 1.00 60.44 81 GLN A C 1
ATOM 636 O O . GLN A 1 81 ? 5.859 -12.192 -4.631 1.00 60.44 81 GLN A O 1
ATOM 641 N N . TRP A 1 82 ? 7.006 -10.542 -3.637 1.00 64.75 82 TRP A N 1
ATOM 642 C CA . TRP A 1 82 ? 6.466 -9.483 -4.492 1.00 64.75 82 TRP A CA 1
ATOM 643 C C . TRP A 1 82 ? 6.974 -9.540 -5.929 1.00 64.75 82 TRP A C 1
ATOM 645 O O . TRP A 1 82 ? 6.347 -8.978 -6.823 1.00 64.75 82 TRP A O 1
ATOM 655 N N . GLY A 1 83 ? 8.034 -10.309 -6.189 1.00 52.94 83 GLY A N 1
ATOM 656 C CA . GLY A 1 83 ? 8.485 -10.592 -7.548 1.00 52.94 83 GLY A CA 1
ATOM 657 C C . GLY A 1 83 ? 7.487 -11.356 -8.415 1.00 52.94 83 GLY A C 1
ATOM 658 O O . GLY A 1 83 ? 7.606 -11.375 -9.641 1.00 52.94 83 GLY A O 1
ATOM 659 N N . ALA A 1 84 ? 6.480 -11.965 -7.783 1.00 50.00 84 ALA A N 1
ATOM 660 C CA . ALA A 1 84 ? 5.362 -12.623 -8.443 1.00 50.00 84 ALA A CA 1
ATOM 661 C C . ALA A 1 84 ? 4.104 -11.745 -8.550 1.00 50.00 84 ALA A C 1
ATOM 663 O O . ALA A 1 84 ? 3.139 -12.196 -9.181 1.00 50.00 84 ALA A O 1
ATOM 664 N N . ILE A 1 85 ? 4.097 -10.511 -8.007 1.00 54.81 85 ILE A N 1
ATOM 665 C CA . ILE A 1 85 ? 3.102 -9.502 -8.399 1.00 54.81 85 ILE A CA 1
ATOM 666 C C . ILE A 1 85 ? 3.365 -9.266 -9.865 1.00 54.81 85 ILE A C 1
ATOM 668 O O . ILE A 1 85 ? 4.331 -8.613 -10.254 1.00 54.81 85 ILE A O 1
ATOM 672 N N . ARG A 1 86 ? 2.561 -9.952 -10.672 1.00 46.16 86 ARG A N 1
ATOM 673 C CA . ARG A 1 86 ? 2.738 -10.093 -12.102 1.00 46.16 86 ARG A CA 1
ATOM 674 C C . ARG A 1 86 ? 3.013 -8.720 -12.667 1.00 46.16 86 ARG A C 1
ATOM 676 O O . ARG A 1 86 ? 2.095 -7.914 -12.777 1.00 46.16 86 ARG A O 1
ATOM 683 N N . VAL A 1 87 ? 4.269 -8.501 -13.052 1.00 43.38 87 VAL A N 1
ATOM 684 C CA . VAL A 1 87 ? 4.661 -7.466 -13.994 1.00 43.38 87 VAL A CA 1
ATOM 685 C C . VAL A 1 87 ? 3.599 -7.501 -15.080 1.00 43.38 87 VAL A C 1
ATOM 687 O O . VAL A 1 87 ? 3.467 -8.487 -15.810 1.00 43.38 87 VAL A O 1
ATOM 690 N N . LEU A 1 88 ? 2.747 -6.484 -15.042 1.00 38.78 88 LEU A N 1
ATOM 691 C CA . LEU A 1 88 ? 1.614 -6.257 -15.913 1.00 38.78 88 LEU A CA 1
ATOM 692 C C . LEU A 1 88 ? 1.879 -6.830 -17.314 1.00 38.78 88 LEU A C 1
ATOM 694 O O . LEU A 1 88 ? 2.732 -6.297 -18.032 1.00 38.78 88 LEU A O 1
ATOM 698 N N . PRO A 1 89 ? 1.186 -7.890 -17.763 1.00 40.72 89 PRO A N 1
ATOM 699 C CA . PRO A 1 89 ? 1.304 -8.272 -19.150 1.00 40.72 89 PRO A CA 1
ATOM 700 C C . PRO A 1 89 ? 0.566 -7.227 -20.000 1.00 40.72 89 PRO A C 1
ATOM 702 O O . PRO A 1 89 ? -0.660 -7.184 -20.024 1.00 40.72 89 PRO A O 1
ATOM 705 N N . ARG A 1 90 ? 1.362 -6.466 -20.767 1.00 42.56 90 ARG A N 1
ATOM 706 C CA . ARG A 1 90 ? 1.038 -5.768 -22.031 1.00 42.56 90 ARG A CA 1
ATOM 707 C C . ARG A 1 90 ? 0.268 -4.441 -21.945 1.00 42.56 90 ARG A C 1
ATOM 709 O O . ARG A 1 90 ? -0.944 -4.404 -22.107 1.00 42.56 90 ARG A O 1
ATOM 716 N N . ALA A 1 91 ? 1.018 -3.339 -21.941 1.00 35.69 91 ALA A N 1
ATOM 717 C CA . ALA A 1 91 ? 0.595 -2.092 -22.588 1.00 35.69 91 ALA A CA 1
ATOM 718 C C . ALA A 1 91 ? 1.788 -1.321 -23.194 1.00 35.69 91 ALA A C 1
ATOM 720 O O . ALA A 1 91 ? 1.935 -0.128 -22.983 1.00 35.69 91 ALA A O 1
ATOM 72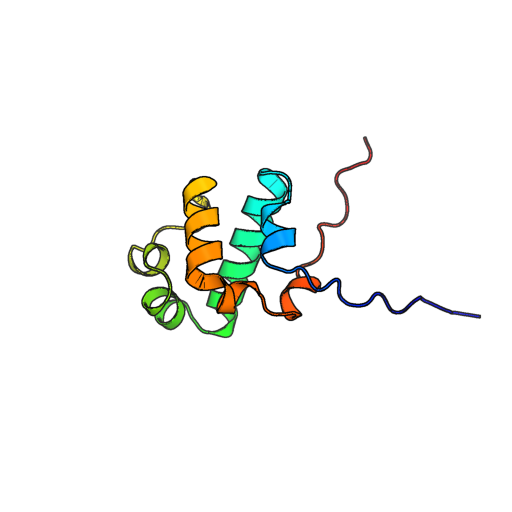1 N N . ILE A 1 92 ? 2.662 -2.002 -23.948 1.00 40.69 92 ILE A N 1
ATOM 722 C CA . ILE A 1 92 ? 3.551 -1.346 -24.927 1.00 40.69 92 ILE A CA 1
ATOM 723 C C . ILE A 1 92 ? 3.520 -2.181 -26.209 1.00 40.69 92 ILE A C 1
ATOM 725 O O . ILE A 1 92 ? 4.394 -2.998 -26.478 1.00 40.69 92 ILE A O 1
ATOM 729 N N . HIS A 1 93 ? 2.420 -2.058 -26.943 1.00 33.34 93 HIS A N 1
ATOM 730 C CA . HIS A 1 93 ? 2.392 -2.246 -28.391 1.00 33.34 93 HIS A CA 1
ATOM 731 C C . HIS A 1 93 ? 1.105 -1.599 -28.909 1.00 33.34 93 HIS A C 1
ATOM 733 O O . HIS A 1 93 ? 0.047 -2.227 -28.941 1.00 33.34 93 HIS A O 1
ATOM 739 N N . ALA A 1 94 ? 1.216 -0.324 -29.260 1.00 32.94 94 ALA A N 1
ATOM 740 C CA . ALA A 1 94 ? 0.385 0.349 -30.245 1.00 32.94 94 ALA A CA 1
ATOM 741 C C . ALA A 1 94 ? 1.342 1.138 -31.141 1.00 32.94 94 ALA A C 1
ATOM 743 O O . ALA A 1 94 ? 2.261 1.769 -30.570 1.00 32.94 94 ALA A O 1
#